Protein AF-A0A8T3ZGP2-F1 (afdb_monomer_lite)

Sequence (90 aa):
MLVKILGIMDIIAAFLLLFWVGAPFIVKVVFIIVLLVKGTTSLLADLVGKLYGIVDLATGIILLFAIQIPIVIAILLAGVLAFKGLFSLP

Secondary structure (DSSP, 8-state):
-HHHHHHHHHHHHHHHHHSGGGS-HHHHHHHHHHHHHHHHHHTTS-HHHHHHHHHHHHHHHHHHTT----HHHHHHHHHHHHHHHHHT--

Radius of gyration: 12.11 Å; chains: 1; bounding box: 33×20×34 Å

Foldseek 3Di:
DVLLVQLVLLLVLLVCLLVVVPDDPVVLVVNLVSLQVQLVVLCPDDPVSPVSSVLSNVSSVCSVVVPDDDVVVSNVSSVVSNVSSVVSND

pLDDT: mean 75.6, std 5.34, range [58.44, 84.75]

Structure (mmCIF, N/CA/C/O backbone):
data_AF-A0A8T3ZGP2-F1
#
_entry.id   AF-A0A8T3ZGP2-F1
#
loop_
_atom_site.group_PDB
_atom_site.id
_atom_site.type_symbol
_atom_site.label_atom_id
_atom_site.label_alt_id
_atom_site.label_comp_id
_atom_site.label_asym_id
_atom_site.label_entity_id
_atom_site.label_seq_id
_atom_site.pdbx_PDB_ins_code
_atom_site.Cartn_x
_atom_site.Cartn_y
_atom_site.Cartn_z
_atom_site.occupancy
_atom_site.B_iso_or_equiv
_atom_site.auth_seq_id
_atom_site.auth_comp_id
_atom_site.auth_asym_id
_atom_site.auth_atom_id
_atom_site.pdbx_PDB_model_num
ATOM 1 N N . MET A 1 1 ? 16.806 -0.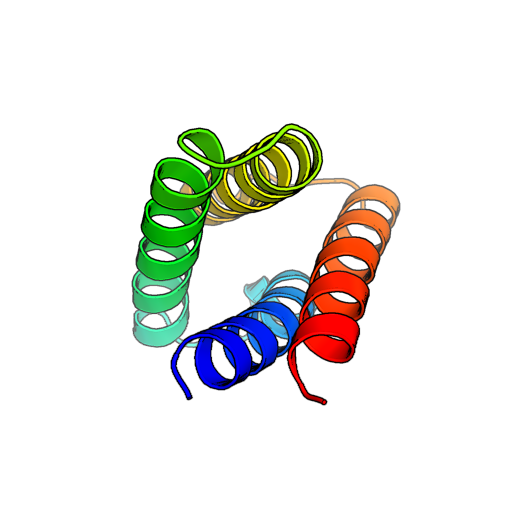511 -7.615 1.00 62.00 1 MET A N 1
ATOM 2 C CA . MET A 1 1 ? 16.856 -0.278 -6.150 1.00 62.00 1 MET A CA 1
ATOM 3 C C . MET A 1 1 ? 15.605 0.441 -5.656 1.00 62.00 1 MET A C 1
ATOM 5 O O . MET A 1 1 ? 14.917 -0.110 -4.810 1.00 62.00 1 MET A O 1
ATOM 9 N N . LEU A 1 2 ? 15.254 1.592 -6.246 1.00 61.09 2 LEU A N 1
ATOM 10 C CA . LEU A 1 2 ? 14.042 2.353 -5.906 1.00 61.09 2 LEU A CA 1
ATOM 11 C C . LEU A 1 2 ? 12.746 1.516 -6.007 1.00 61.09 2 LEU A C 1
ATOM 13 O O . LEU A 1 2 ? 11.955 1.499 -5.076 1.00 61.09 2 LEU A O 1
ATOM 17 N N . VAL A 1 3 ? 12.580 0.747 -7.091 1.00 67.06 3 VAL A N 1
ATOM 18 C CA . VAL A 1 3 ? 11.396 -0.109 -7.338 1.00 67.06 3 VAL A CA 1
ATOM 19 C C . VAL A 1 3 ? 11.208 -1.189 -6.263 1.00 67.06 3 VAL A C 1
ATOM 21 O O . VAL A 1 3 ? 10.090 -1.425 -5.823 1.00 67.06 3 VAL A O 1
ATOM 24 N N . LYS A 1 4 ? 12.305 -1.765 -5.752 1.00 69.69 4 LYS A N 1
ATOM 25 C CA . LYS A 1 4 ? 12.265 -2.791 -4.695 1.00 69.69 4 LYS A CA 1
ATOM 26 C C . LYS A 1 4 ? 11.845 -2.218 -3.345 1.00 69.69 4 LYS A C 1
ATOM 28 O O . LYS A 1 4 ? 11.068 -2.836 -2.627 1.00 69.69 4 LYS A O 1
ATOM 33 N N . ILE A 1 5 ? 12.329 -1.017 -3.015 1.00 70.19 5 ILE A N 1
ATOM 34 C CA . ILE A 1 5 ? 11.911 -0.289 -1.808 1.00 70.19 5 ILE A CA 1
ATOM 35 C C . ILE A 1 5 ? 10.415 0.022 -1.898 1.00 70.19 5 ILE A C 1
ATOM 37 O O . ILE A 1 5 ? 9.680 -0.223 -0.946 1.00 70.19 5 ILE A O 1
ATOM 41 N N . LEU A 1 6 ? 9.951 0.478 -3.064 1.00 70.50 6 LEU A N 1
ATOM 42 C CA . LEU A 1 6 ? 8.534 0.731 -3.309 1.00 70.50 6 LEU A CA 1
ATOM 43 C C . LEU A 1 6 ? 7.696 -0.548 -3.148 1.00 70.50 6 LEU A C 1
ATOM 45 O O . LEU A 1 6 ? 6.634 -0.468 -2.533 1.00 70.50 6 LEU A O 1
ATOM 49 N N . GLY A 1 7 ? 8.175 -1.703 -3.613 1.00 71.81 7 GLY A N 1
ATOM 50 C CA . GLY A 1 7 ? 7.465 -2.975 -3.455 1.00 71.81 7 GLY A CA 1
ATOM 51 C C . GLY A 1 7 ? 7.346 -3.444 -2.002 1.00 71.81 7 GLY A C 1
ATOM 52 O O . GLY A 1 7 ? 6.271 -3.851 -1.562 1.00 71.81 7 GLY A O 1
ATOM 53 N N . ILE A 1 8 ? 8.411 -3.291 -1.206 1.00 77.25 8 ILE A N 1
ATOM 54 C CA . ILE A 1 8 ? 8.373 -3.562 0.243 1.00 77.25 8 ILE A CA 1
ATOM 55 C C . ILE A 1 8 ? 7.352 -2.650 0.934 1.00 77.25 8 ILE A C 1
ATOM 57 O O . ILE A 1 8 ? 6.583 -3.107 1.780 1.00 77.25 8 ILE A O 1
ATOM 61 N N . MET A 1 9 ? 7.301 -1.373 0.550 1.00 73.75 9 MET A N 1
ATOM 62 C CA . MET A 1 9 ? 6.319 -0.436 1.097 1.00 73.75 9 MET A CA 1
ATOM 63 C C . MET A 1 9 ? 4.879 -0.857 0.778 1.00 73.75 9 MET A C 1
ATOM 65 O O . MET A 1 9 ? 4.031 -0.736 1.651 1.00 73.75 9 MET A O 1
ATOM 69 N N . ASP A 1 10 ? 4.589 -1.403 -0.406 1.00 73.38 10 ASP A N 1
ATOM 70 C CA . ASP A 1 10 ? 3.232 -1.871 -0.742 1.00 73.38 10 ASP A CA 1
ATOM 71 C C . ASP A 1 10 ? 2.806 -3.087 0.101 1.00 73.38 10 ASP A C 1
ATOM 73 O O . ASP A 1 10 ? 1.653 -3.193 0.519 1.00 73.38 10 ASP A O 1
ATOM 77 N N . ILE A 1 11 ? 3.742 -3.973 0.446 1.00 76.81 11 ILE A N 1
ATOM 78 C CA . ILE A 1 11 ? 3.463 -5.099 1.351 1.00 76.81 11 ILE A CA 1
ATOM 79 C C . ILE A 1 11 ? 3.172 -4.592 2.765 1.00 76.81 11 ILE A C 1
ATOM 81 O O . ILE A 1 11 ? 2.207 -5.024 3.398 1.00 76.81 11 ILE A O 1
ATOM 85 N N . ILE A 1 12 ? 3.966 -3.639 3.259 1.00 76.56 12 ILE A N 1
ATOM 86 C CA . ILE A 1 12 ? 3.726 -3.024 4.571 1.00 76.56 12 ILE A CA 1
ATOM 87 C C . ILE A 1 12 ? 2.369 -2.293 4.576 1.00 76.56 12 ILE A C 1
ATOM 89 O O . ILE A 1 12 ? 1.660 -2.331 5.582 1.00 76.56 12 ILE A O 1
ATOM 93 N N . ALA A 1 13 ? 1.963 -1.709 3.443 1.00 73.56 13 ALA A N 1
ATOM 94 C CA . ALA A 1 13 ? 0.665 -1.055 3.272 1.00 73.56 13 ALA A CA 1
ATOM 95 C C . ALA A 1 13 ? -0.495 -2.017 3.450 1.00 73.56 13 ALA A C 1
ATOM 97 O O . ALA A 1 13 ? -1.424 -1.735 4.206 1.00 73.56 13 ALA A O 1
ATOM 98 N N . ALA A 1 14 ? -0.408 -3.166 2.785 1.00 74.12 14 ALA A N 1
ATOM 99 C CA . ALA A 1 14 ? -1.397 -4.223 2.889 1.00 74.12 14 ALA A CA 1
ATOM 100 C C . ALA A 1 14 ? -1.561 -4.695 4.342 1.00 74.12 14 ALA A C 1
ATOM 102 O O . ALA A 1 14 ? -2.683 -4.807 4.834 1.00 74.12 14 ALA A O 1
ATOM 103 N N . PHE A 1 15 ? -0.449 -4.899 5.057 1.00 73.81 15 PHE A N 1
ATOM 104 C CA . PHE A 1 15 ? -0.481 -5.262 6.475 1.00 73.81 15 PHE A CA 1
ATOM 105 C C . PHE A 1 15 ? -1.122 -4.167 7.335 1.00 73.81 15 PHE A C 1
ATOM 107 O O . PHE A 1 15 ? -2.024 -4.446 8.122 1.00 73.81 15 PHE A O 1
ATOM 114 N N . LEU A 1 16 ? -0.713 -2.909 7.183 1.00 71.62 16 LEU A N 1
ATOM 115 C CA . LEU A 1 16 ? -1.254 -1.815 7.995 1.00 71.62 16 LEU A CA 1
ATOM 116 C C . LEU A 1 16 ? -2.728 -1.530 7.725 1.00 71.62 16 LEU A C 1
ATOM 118 O O . LEU A 1 16 ? -3.425 -1.089 8.633 1.00 71.62 16 LEU A O 1
ATOM 122 N N . LEU A 1 17 ? -3.217 -1.812 6.521 1.00 72.62 17 LEU A N 1
ATOM 123 C CA . LEU A 1 17 ? -4.633 -1.699 6.198 1.00 72.62 17 LEU A CA 1
ATOM 124 C C . LEU A 1 17 ? -5.477 -2.732 6.957 1.00 72.62 17 LEU A C 1
ATOM 126 O O . LEU A 1 17 ? -6.569 -2.417 7.423 1.00 72.62 17 LEU A O 1
ATOM 130 N N . LEU A 1 18 ? -4.943 -3.943 7.133 1.00 73.06 18 LEU A N 1
ATOM 131 C CA . LEU A 1 18 ? -5.590 -5.020 7.887 1.00 73.06 18 LEU A CA 1
ATOM 132 C C . LEU A 1 18 ? -5.461 -4.838 9.408 1.00 73.06 18 LEU A C 1
ATOM 134 O O . LEU A 1 18 ? -6.365 -5.213 10.151 1.00 73.06 18 LEU A O 1
ATOM 138 N N . PHE A 1 19 ? -4.368 -4.227 9.876 1.00 72.56 19 PHE A N 1
ATOM 139 C CA . PHE A 1 19 ? -4.062 -4.040 11.302 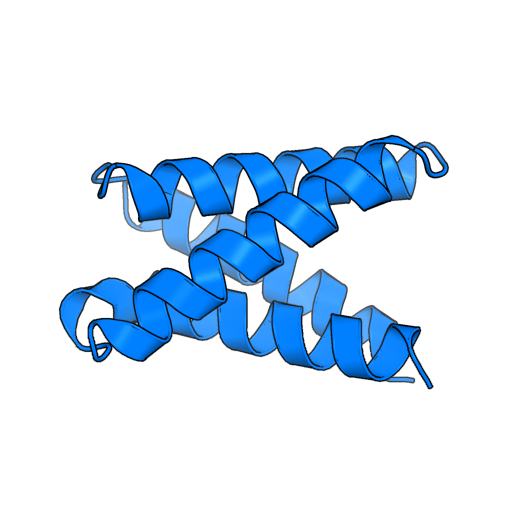1.00 72.56 19 PHE A CA 1
ATOM 140 C C . PHE A 1 19 ? -4.139 -2.572 11.767 1.00 72.56 19 PHE A C 1
ATOM 142 O O . PHE A 1 19 ? -3.574 -2.209 12.802 1.00 72.56 19 PHE A O 1
ATOM 149 N N . TRP A 1 20 ? -4.869 -1.721 11.035 1.00 69.75 20 TRP A N 1
ATOM 150 C CA . TRP A 1 20 ? -4.952 -0.266 11.247 1.00 69.75 20 TRP A CA 1
ATOM 151 C C . TRP A 1 20 ? -5.282 0.134 12.692 1.00 69.75 20 TRP A C 1
ATOM 153 O O . TRP A 1 20 ? -4.784 1.138 13.204 1.00 69.75 20 TRP A O 1
ATOM 163 N N . VAL A 1 21 ? -6.102 -0.655 13.383 1.00 65.75 21 VAL A N 1
ATOM 164 C CA . VAL A 1 21 ? -6.550 -0.356 14.750 1.00 65.75 21 VAL A CA 1
ATOM 165 C C . VAL A 1 21 ? -5.396 -0.423 15.763 1.00 65.75 21 VAL A C 1
ATOM 167 O O . VAL A 1 21 ? -5.381 0.366 16.703 1.00 65.75 21 VAL A O 1
ATOM 170 N N . GLY A 1 22 ? -4.393 -1.282 15.544 1.00 66.56 22 GLY A N 1
ATOM 171 C CA . GLY A 1 22 ? -3.279 -1.505 16.478 1.00 66.56 22 GLY A CA 1
ATOM 172 C C . GLY A 1 22 ? -1.989 -0.733 16.174 1.00 66.56 22 GLY A C 1
ATOM 173 O O . GLY A 1 22 ? -1.045 -0.796 16.957 1.00 66.56 22 GLY A O 1
ATOM 174 N N . ALA A 1 23 ? -1.910 -0.018 15.047 1.00 68.75 23 ALA A N 1
ATOM 175 C CA . ALA A 1 23 ? -0.676 0.651 14.636 1.00 68.75 23 ALA A CA 1
ATOM 176 C C . ALA A 1 23 ? -0.399 1.946 15.443 1.00 68.75 23 ALA A C 1
ATOM 178 O O . ALA A 1 23 ? -1.324 2.738 15.662 1.00 68.75 23 ALA A O 1
ATOM 179 N N . PRO A 1 24 ? 0.866 2.227 15.825 1.00 77.19 24 PRO A N 1
ATOM 180 C CA . PRO A 1 24 ? 1.248 3.495 16.447 1.00 77.19 24 PRO A CA 1
ATOM 181 C C . PRO A 1 24 ? 0.913 4.699 15.558 1.00 77.19 24 PRO A C 1
ATOM 183 O O . PRO A 1 24 ? 1.023 4.629 14.334 1.00 77.19 24 PRO A O 1
ATOM 186 N N . PHE A 1 25 ? 0.568 5.838 16.165 1.00 73.31 25 PHE A N 1
ATOM 187 C CA . PHE A 1 25 ? 0.172 7.052 15.436 1.00 73.31 25 PHE A CA 1
ATOM 188 C C . PHE A 1 25 ? 1.219 7.513 14.407 1.00 73.31 25 PHE A C 1
ATOM 190 O O . PHE A 1 25 ? 0.879 7.800 13.263 1.00 73.31 25 PHE A O 1
ATOM 197 N N . ILE A 1 26 ? 2.501 7.501 14.784 1.00 72.44 26 ILE A N 1
ATOM 198 C CA . ILE A 1 26 ? 3.613 7.877 13.895 1.00 72.44 26 ILE A CA 1
ATOM 199 C C . ILE A 1 26 ? 3.653 6.971 12.659 1.00 72.44 26 ILE A C 1
ATOM 201 O O . ILE A 1 26 ? 3.839 7.454 11.545 1.00 72.44 26 ILE A O 1
ATOM 205 N N . VAL A 1 27 ? 3.413 5.668 12.844 1.00 71.12 27 VAL A N 1
ATOM 206 C CA . VAL A 1 27 ? 3.389 4.698 11.744 1.00 71.12 27 VAL A CA 1
ATOM 207 C C . VAL A 1 27 ? 2.250 5.031 10.787 1.00 71.12 27 VAL A C 1
ATOM 209 O O . VAL A 1 27 ? 2.494 5.096 9.591 1.00 71.12 27 VAL A O 1
ATOM 212 N N . LYS A 1 28 ? 1.050 5.348 11.290 1.00 72.31 28 LYS A N 1
ATOM 213 C CA . LYS A 1 28 ? -0.103 5.740 10.456 1.00 72.31 28 LYS A CA 1
ATOM 214 C C . LYS A 1 28 ? 0.189 6.968 9.592 1.00 72.31 28 LYS A C 1
ATOM 216 O O . LYS A 1 28 ? -0.071 6.943 8.392 1.00 72.31 28 LYS A O 1
ATOM 221 N N . VAL A 1 29 ? 0.752 8.020 10.190 1.00 75.25 29 VAL A N 1
ATOM 222 C CA . VAL A 1 29 ? 1.030 9.291 9.499 1.00 75.25 29 VAL A CA 1
ATOM 223 C C . VAL A 1 29 ? 2.064 9.110 8.392 1.00 75.25 29 VAL A C 1
ATOM 225 O O . VAL A 1 29 ? 1.818 9.512 7.255 1.00 75.25 29 VAL A O 1
ATOM 228 N N . VAL A 1 30 ? 3.192 8.460 8.696 1.00 77.19 30 VAL A N 1
ATOM 229 C CA . VAL A 1 30 ? 4.232 8.164 7.697 1.00 77.19 30 VAL A CA 1
ATOM 230 C C . VAL A 1 30 ? 3.636 7.367 6.539 1.00 77.19 30 VAL A C 1
ATOM 232 O O . VAL A 1 30 ? 3.926 7.638 5.376 1.00 77.19 30 VAL A O 1
ATOM 235 N N . PHE A 1 31 ? 2.747 6.428 6.848 1.00 73.81 31 PHE A N 1
ATOM 236 C CA . PHE A 1 31 ? 2.153 5.557 5.851 1.00 73.81 31 PHE A CA 1
ATOM 237 C C . PHE A 1 31 ? 1.193 6.261 4.895 1.00 73.81 31 PHE A C 1
ATOM 239 O O . PHE A 1 31 ? 1.250 6.053 3.682 1.00 73.81 31 PHE A O 1
ATOM 246 N N . ILE A 1 32 ? 0.341 7.133 5.432 1.00 77.69 32 ILE A N 1
ATOM 247 C CA . ILE A 1 32 ? -0.557 7.966 4.631 1.00 77.69 32 ILE A CA 1
ATOM 248 C C . ILE A 1 32 ? 0.261 8.839 3.676 1.00 77.69 32 ILE A C 1
ATOM 250 O O . ILE A 1 32 ? -0.037 8.888 2.485 1.00 77.69 32 ILE A O 1
ATOM 254 N N . ILE A 1 33 ? 1.331 9.470 4.168 1.00 79.62 33 ILE A N 1
ATOM 255 C CA . ILE A 1 33 ? 2.203 10.316 3.342 1.00 79.62 33 ILE A CA 1
ATOM 256 C C . ILE A 1 33 ? 2.822 9.499 2.201 1.00 79.62 33 ILE A C 1
ATOM 258 O O . ILE A 1 33 ? 2.798 9.933 1.051 1.00 79.62 33 ILE A O 1
ATOM 262 N N . VAL A 1 34 ? 3.322 8.297 2.492 1.00 80.38 34 VAL A N 1
ATOM 263 C CA . VAL A 1 34 ? 3.899 7.401 1.480 1.00 80.38 34 VAL A CA 1
ATOM 264 C C . VAL A 1 34 ? 2.880 7.029 0.406 1.00 80.38 34 VAL A C 1
ATOM 266 O O . VAL A 1 34 ? 3.195 7.122 -0.779 1.00 80.38 34 VAL A O 1
ATOM 269 N N . LEU A 1 35 ? 1.670 6.623 0.794 1.00 80.50 35 LEU A N 1
ATOM 270 C CA . LEU A 1 35 ? 0.617 6.231 -0.146 1.00 80.50 35 LEU A CA 1
ATOM 271 C C . LEU A 1 35 ? 0.161 7.401 -1.021 1.00 80.50 35 LEU A C 1
ATOM 273 O O . LEU A 1 35 ? -0.035 7.229 -2.220 1.00 80.50 35 LEU A O 1
ATOM 277 N N . LEU A 1 36 ? 0.056 8.605 -0.459 1.00 78.38 36 LEU A N 1
ATOM 278 C CA . LEU A 1 36 ? -0.305 9.803 -1.220 1.00 78.38 36 LEU A CA 1
ATOM 279 C C . LEU A 1 36 ? 0.804 10.213 -2.203 1.00 78.38 36 LEU A C 1
ATOM 281 O O . LEU A 1 36 ? 0.519 10.546 -3.356 1.00 78.38 36 LEU A O 1
ATOM 285 N N . VAL A 1 37 ? 2.074 10.140 -1.794 1.00 82.50 37 VAL A N 1
ATOM 286 C CA . VAL A 1 37 ? 3.217 10.436 -2.675 1.00 82.50 37 VAL A CA 1
ATOM 287 C C . VAL A 1 37 ? 3.358 9.372 -3.769 1.00 82.50 37 VAL A C 1
ATOM 289 O O . VAL A 1 37 ? 3.521 9.716 -4.940 1.00 82.50 37 VAL A O 1
ATOM 292 N N . LYS A 1 38 ? 3.231 8.079 -3.445 1.00 78.69 38 LYS A N 1
ATOM 293 C CA . LYS A 1 38 ? 3.246 6.998 -4.451 1.00 78.69 38 LYS A CA 1
ATOM 294 C C . LYS A 1 38 ? 2.048 7.060 -5.388 1.00 78.69 38 LYS A C 1
ATOM 296 O O . LYS A 1 38 ? 2.216 6.887 -6.594 1.00 78.69 38 LYS A O 1
ATOM 301 N N . GLY A 1 39 ? 0.870 7.362 -4.855 1.00 76.56 39 GLY A N 1
ATOM 302 C CA . GLY A 1 39 ? -0.344 7.537 -5.636 1.00 76.56 39 GLY A CA 1
ATOM 303 C C . GLY A 1 39 ? -0.184 8.638 -6.675 1.00 76.56 39 GLY A C 1
ATOM 304 O O . GLY A 1 39 ? -0.343 8.395 -7.868 1.00 76.56 39 GLY A O 1
ATOM 305 N N . THR A 1 40 ? 0.226 9.828 -6.240 1.00 78.19 40 THR A N 1
ATOM 306 C CA . THR A 1 40 ? 0.401 10.990 -7.127 1.00 78.19 40 THR A CA 1
ATOM 307 C C . THR A 1 40 ? 1.524 10.804 -8.147 1.00 78.19 40 THR A C 1
ATOM 309 O O . THR A 1 40 ? 1.354 11.163 -9.310 1.00 78.19 40 THR A O 1
ATOM 312 N N . THR A 1 41 ? 2.640 10.183 -7.764 1.00 76.06 41 THR A N 1
ATOM 313 C CA . THR A 1 41 ? 3.742 9.884 -8.698 1.00 76.06 41 THR A CA 1
ATOM 314 C C . THR A 1 41 ? 3.379 8.805 -9.717 1.00 76.06 41 THR A C 1
ATOM 316 O O . THR A 1 41 ? 3.742 8.921 -10.885 1.00 76.06 41 THR A O 1
ATOM 319 N N . SER A 1 42 ? 2.608 7.790 -9.324 1.00 74.69 42 SER A N 1
ATOM 320 C CA . SER A 1 42 ? 2.183 6.714 -10.231 1.00 74.69 42 SER A CA 1
ATOM 321 C C . SER A 1 42 ? 1.091 7.160 -11.211 1.00 74.69 42 SER A C 1
ATOM 323 O O . SER A 1 42 ? 0.987 6.607 -12.304 1.00 74.69 42 SER A O 1
ATOM 325 N N . LEU A 1 43 ? 0.318 8.204 -10.883 1.00 76.25 43 LEU A N 1
ATOM 326 C CA . LEU A 1 43 ? -0.632 8.821 -11.821 1.00 76.25 43 LEU A CA 1
ATOM 327 C C . LEU A 1 43 ? 0.048 9.471 -13.038 1.00 76.25 43 LEU A C 1
ATOM 329 O O . LEU A 1 43 ? -0.596 9.655 -14.074 1.00 76.25 43 LEU A O 1
ATOM 333 N N . LEU A 1 44 ? 1.337 9.798 -12.926 1.00 72.62 44 LEU A N 1
ATOM 334 C CA . LEU A 1 44 ? 2.143 10.355 -14.014 1.00 72.62 44 LEU A CA 1
ATOM 335 C C . LEU A 1 44 ? 2.788 9.274 -14.900 1.00 72.62 44 LEU A C 1
ATOM 337 O O . LEU A 1 44 ? 3.427 9.613 -15.892 1.00 72.62 44 LEU A O 1
ATOM 341 N N . ALA A 1 45 ? 2.627 7.992 -14.561 1.00 70.81 45 ALA A N 1
ATOM 342 C CA . ALA A 1 45 ? 3.216 6.868 -15.286 1.00 70.81 45 ALA A CA 1
ATOM 343 C C . ALA A 1 45 ? 2.267 6.282 -16.358 1.00 70.81 45 ALA A C 1
ATOM 345 O O . ALA A 1 45 ? 1.190 6.818 -16.640 1.00 70.81 45 ALA A O 1
ATOM 346 N N . ASP A 1 46 ? 2.676 5.159 -16.959 1.00 75.50 46 ASP A N 1
ATOM 347 C CA . ASP A 1 46 ? 1.899 4.394 -17.942 1.00 75.50 46 ASP A CA 1
ATOM 348 C C . ASP A 1 46 ? 0.539 3.917 -17.397 1.00 75.50 46 ASP A C 1
ATOM 350 O O . ASP A 1 46 ? 0.262 3.972 -16.198 1.00 75.50 46 ASP A O 1
ATOM 354 N N . LEU A 1 47 ? -0.324 3.391 -18.274 1.00 73.50 47 LEU A N 1
ATOM 355 C CA . LEU A 1 47 ? -1.702 2.977 -17.954 1.00 73.50 47 LEU A CA 1
ATOM 356 C C . LEU A 1 47 ? -1.807 2.077 -16.702 1.00 73.50 47 LEU A C 1
ATOM 358 O O . LEU A 1 47 ? -2.697 2.252 -15.872 1.00 73.50 47 LEU A O 1
ATOM 362 N N . VAL A 1 48 ? -0.866 1.141 -16.549 1.00 73.81 48 VAL A N 1
ATOM 363 C CA . VAL A 1 48 ? -0.784 0.222 -15.403 1.00 73.81 48 VAL A CA 1
ATOM 364 C C . VAL A 1 48 ? -0.368 0.964 -14.125 1.00 73.81 48 VAL A C 1
ATOM 366 O O . VAL A 1 48 ? -0.944 0.747 -13.060 1.00 73.81 48 VAL A O 1
ATOM 369 N N . GLY A 1 49 ? 0.576 1.903 -14.234 1.00 75.12 49 GLY A N 1
ATOM 370 C CA . GLY A 1 49 ? 0.982 2.779 -13.136 1.00 75.12 49 GLY A CA 1
ATOM 371 C C . GLY A 1 49 ? -0.160 3.672 -12.651 1.00 75.12 49 GLY A C 1
ATOM 372 O O . GLY A 1 49 ? -0.349 3.807 -11.445 1.00 75.12 49 GLY A O 1
ATOM 373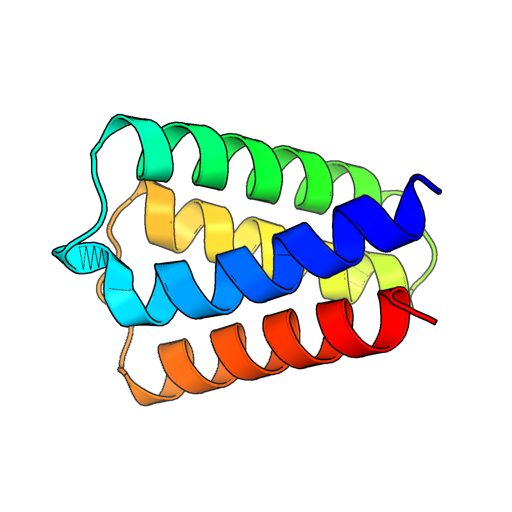 N N . LYS A 1 50 ? -0.996 4.188 -13.560 1.00 77.81 50 LYS A N 1
ATOM 374 C CA . LYS A 1 50 ? -2.181 4.984 -13.198 1.00 77.81 50 LYS A CA 1
ATOM 375 C C . LYS A 1 50 ? -3.179 4.199 -12.355 1.00 77.81 50 LYS A C 1
ATOM 377 O O . LYS A 1 50 ? -3.653 4.721 -11.349 1.00 77.81 50 LYS A O 1
ATOM 382 N N . LEU A 1 51 ? -3.467 2.947 -12.722 1.00 78.19 51 LEU A N 1
ATOM 383 C CA . LEU A 1 51 ? -4.355 2.076 -11.942 1.00 78.19 51 LEU A CA 1
ATOM 384 C C . LEU A 1 51 ? -3.809 1.850 -10.529 1.00 78.19 51 LEU A C 1
ATOM 386 O O . LEU A 1 51 ? -4.538 2.018 -9.552 1.00 78.19 51 LEU A O 1
ATOM 390 N N . TYR A 1 52 ? -2.515 1.554 -10.407 1.00 80.19 52 TYR A N 1
ATOM 391 C CA . TYR A 1 52 ? -1.872 1.418 -9.102 1.00 80.19 52 TYR A CA 1
ATOM 392 C C . TYR A 1 52 ? -1.836 2.729 -8.312 1.00 80.19 52 TYR A C 1
ATOM 394 O O . TYR A 1 52 ? -1.999 2.705 -7.095 1.00 80.19 52 TYR A O 1
ATOM 402 N N . GLY A 1 53 ? -1.669 3.864 -8.989 1.00 80.62 53 GLY A N 1
ATOM 403 C CA . GLY A 1 53 ? -1.684 5.183 -8.368 1.00 80.62 53 GLY A CA 1
ATOM 404 C C . GLY A 1 53 ? -3.041 5.537 -7.769 1.00 80.62 53 GLY A C 1
ATOM 405 O O . GLY A 1 53 ? -3.099 6.054 -6.656 1.00 80.62 53 GLY A O 1
ATOM 406 N N . ILE A 1 54 ? -4.133 5.196 -8.461 1.00 83.44 54 ILE A N 1
ATOM 407 C CA . ILE A 1 54 ? -5.503 5.367 -7.952 1.00 83.44 54 ILE A CA 1
ATOM 408 C C . ILE A 1 54 ? -5.726 4.505 -6.707 1.00 83.44 54 ILE A C 1
ATOM 410 O O . ILE A 1 54 ? -6.293 4.992 -5.732 1.00 83.44 54 ILE A O 1
ATOM 414 N N . VAL A 1 55 ? -5.262 3.250 -6.715 1.00 83.50 55 VAL A N 1
ATOM 415 C CA . VAL A 1 55 ? -5.388 2.343 -5.561 1.00 83.50 55 VAL A CA 1
ATOM 416 C C . VAL A 1 55 ? -4.616 2.875 -4.354 1.00 83.50 55 VAL A C 1
ATOM 418 O O . VAL A 1 55 ? -5.169 2.906 -3.254 1.00 83.50 55 VAL A O 1
ATOM 421 N N . ASP A 1 56 ? -3.384 3.349 -4.548 1.00 82.75 56 ASP A N 1
ATOM 422 C CA . ASP A 1 56 ? -2.572 3.931 -3.472 1.00 82.75 56 ASP A CA 1
ATOM 423 C C . ASP A 1 56 ? -3.234 5.191 -2.891 1.00 82.75 56 ASP A C 1
ATOM 425 O O . ASP A 1 56 ? -3.331 5.335 -1.672 1.00 82.75 56 ASP A O 1
ATOM 429 N N . LEU A 1 57 ? -3.748 6.082 -3.749 1.00 83.00 57 LEU A N 1
ATOM 430 C CA . LEU A 1 57 ? -4.448 7.304 -3.336 1.00 83.00 57 LEU A CA 1
ATOM 431 C C . LEU A 1 57 ? -5.748 7.003 -2.595 1.00 83.00 57 LEU A C 1
ATOM 433 O O . LEU A 1 57 ? -5.975 7.552 -1.518 1.00 83.00 57 LEU A O 1
ATOM 437 N N . ALA A 1 58 ? -6.584 6.120 -3.141 1.00 82.69 58 ALA A N 1
ATOM 438 C CA . ALA A 1 58 ? -7.829 5.703 -2.506 1.00 82.69 58 ALA A CA 1
ATOM 439 C C . ALA A 1 58 ? -7.548 5.095 -1.129 1.00 82.69 58 ALA A C 1
ATOM 441 O O . ALA A 1 58 ? -8.198 5.443 -0.146 1.00 82.69 58 ALA A O 1
ATOM 442 N N . THR A 1 59 ? -6.515 4.258 -1.045 1.00 80.00 59 THR A N 1
ATOM 443 C CA . THR A 1 59 ? -6.072 3.666 0.214 1.00 80.00 59 THR A CA 1
ATOM 444 C C . THR A 1 59 ? -5.589 4.727 1.202 1.00 80.00 59 THR A C 1
ATOM 446 O O . THR A 1 59 ? -6.019 4.735 2.354 1.00 80.00 59 THR A O 1
ATOM 449 N N . GLY A 1 60 ? -4.747 5.663 0.761 1.00 78.94 60 GLY A N 1
ATOM 450 C CA . GLY A 1 60 ? -4.269 6.767 1.592 1.00 78.94 60 GLY A CA 1
ATOM 451 C C . GLY A 1 60 ? -5.407 7.632 2.141 1.00 78.94 60 GLY A C 1
ATOM 452 O O . GLY A 1 60 ? -5.381 7.986 3.315 1.00 78.94 60 GLY A O 1
ATOM 453 N N . ILE A 1 61 ? -6.434 7.913 1.332 1.00 81.19 61 ILE A N 1
ATOM 454 C CA . ILE A 1 61 ? -7.628 8.676 1.734 1.00 81.19 61 ILE A CA 1
ATOM 455 C C . ILE A 1 61 ? -8.463 7.898 2.758 1.00 81.19 61 ILE A C 1
ATOM 457 O O . ILE A 1 61 ? -8.857 8.464 3.778 1.00 81.19 61 ILE A O 1
ATOM 461 N N . ILE A 1 62 ? -8.705 6.604 2.525 1.00 78.62 62 ILE A N 1
ATOM 462 C CA . ILE A 1 62 ? -9.445 5.741 3.461 1.00 78.62 62 ILE A CA 1
ATOM 463 C C . ILE A 1 62 ? -8.776 5.751 4.837 1.00 78.62 62 ILE A C 1
ATOM 465 O O . ILE A 1 62 ? -9.450 5.929 5.853 1.00 78.62 62 ILE A O 1
ATOM 469 N N . LEU A 1 63 ? -7.450 5.616 4.862 1.00 75.38 63 LEU A N 1
ATOM 470 C CA . LEU A 1 63 ? -6.666 5.655 6.091 1.00 75.38 63 LEU A CA 1
ATOM 471 C C . LEU A 1 63 ? -6.676 7.061 6.715 1.00 75.38 63 LEU A C 1
ATOM 473 O O . LEU A 1 63 ? -6.931 7.191 7.909 1.00 75.38 63 LEU A O 1
ATOM 477 N N . LEU A 1 64 ? -6.480 8.126 5.929 1.00 76.75 64 LEU A N 1
ATOM 478 C CA . LEU A 1 64 ? -6.458 9.512 6.419 1.00 76.75 64 LEU A CA 1
ATOM 479 C C . LEU A 1 64 ? -7.747 9.906 7.149 1.00 76.75 64 LEU A C 1
ATOM 481 O O . LEU A 1 64 ? -7.688 10.520 8.212 1.00 76.75 64 LEU A O 1
ATOM 485 N N . PHE A 1 65 ? -8.900 9.541 6.593 1.00 77.00 65 PHE A N 1
ATOM 486 C CA . PHE A 1 65 ? -10.205 9.873 7.165 1.00 77.00 65 PHE A CA 1
ATOM 487 C C . PHE A 1 65 ? -10.759 8.780 8.088 1.00 77.00 65 PHE A C 1
ATOM 489 O O . PHE A 1 65 ? -11.901 8.886 8.531 1.00 77.00 65 PHE A O 1
ATOM 496 N N . ALA A 1 66 ? -9.972 7.734 8.375 1.00 70.56 66 ALA A N 1
ATOM 497 C CA . ALA A 1 66 ? -10.397 6.562 9.140 1.00 70.56 66 ALA A CA 1
ATOM 498 C C . ALA A 1 66 ? -11.757 6.005 8.668 1.00 70.56 66 ALA A C 1
ATOM 500 O O . ALA A 1 66 ? -12.590 5.592 9.480 1.00 70.56 66 ALA A O 1
ATOM 501 N N . ILE A 1 67 ? -11.991 6.019 7.350 1.00 75.06 67 ILE A N 1
ATOM 502 C CA . ILE A 1 67 ? -13.255 5.580 6.758 1.00 75.06 67 ILE A CA 1
ATOM 503 C C . ILE A 1 67 ? -13.393 4.089 7.032 1.00 75.06 67 ILE A C 1
ATOM 505 O O . ILE A 1 67 ? -12.565 3.285 6.601 1.00 75.06 67 ILE A O 1
ATOM 509 N N . GLN A 1 68 ? -14.455 3.712 7.740 1.00 70.44 68 GLN A N 1
ATOM 510 C CA . GLN A 1 68 ? -14.767 2.307 7.946 1.00 70.44 68 GLN A CA 1
ATOM 511 C C . GLN A 1 68 ? -15.248 1.708 6.629 1.00 70.44 68 GLN A C 1
ATOM 513 O O . GLN A 1 68 ? -16.374 1.932 6.191 1.00 70.44 68 GLN A O 1
ATOM 518 N N . ILE A 1 69 ? -14.362 0.950 5.992 1.00 75.88 69 ILE A N 1
ATOM 519 C CA . ILE A 1 69 ? -14.692 0.152 4.819 1.00 75.88 69 ILE A CA 1
ATOM 520 C C . ILE A 1 69 ? -15.079 -1.272 5.243 1.00 75.88 69 ILE A C 1
ATOM 522 O O . ILE A 1 69 ? -14.519 -1.803 6.206 1.00 75.88 69 ILE A O 1
ATOM 526 N N . PRO A 1 70 ? -16.010 -1.925 4.525 1.00 80.38 70 PRO A N 1
ATOM 527 C CA . PRO A 1 70 ? -16.293 -3.341 4.711 1.00 80.38 70 PRO A CA 1
ATOM 528 C C . PRO A 1 70 ? -15.015 -4.179 4.641 1.00 80.38 70 PRO A C 1
ATOM 530 O O . PRO A 1 70 ? -14.169 -3.959 3.771 1.00 80.38 70 PRO A O 1
ATOM 533 N N . ILE A 1 71 ? -14.905 -5.191 5.505 1.00 75.38 71 ILE A N 1
ATOM 534 C CA . ILE A 1 71 ? -13.703 -6.035 5.595 1.00 75.38 71 ILE A CA 1
ATOM 535 C C . ILE A 1 71 ? -13.346 -6.704 4.260 1.00 75.38 71 ILE A C 1
ATOM 537 O O . ILE A 1 71 ? -12.176 -6.860 3.935 1.00 75.38 71 ILE A O 1
ATOM 541 N N . VAL A 1 72 ? -14.353 -7.018 3.439 1.00 76.62 72 VAL A N 1
ATOM 542 C CA . VAL A 1 72 ? -14.174 -7.568 2.088 1.00 76.62 72 VAL A CA 1
ATOM 543 C C . VAL A 1 72 ? -13.403 -6.592 1.191 1.00 76.62 72 VAL A C 1
ATOM 545 O O . VAL A 1 72 ? -12.477 -6.997 0.495 1.00 76.62 72 VAL A O 1
ATOM 548 N N . ILE A 1 73 ? -13.733 -5.298 1.244 1.00 78.00 73 ILE A N 1
ATOM 549 C CA . ILE A 1 73 ? -13.047 -4.253 0.468 1.00 78.00 73 ILE A CA 1
ATOM 550 C C 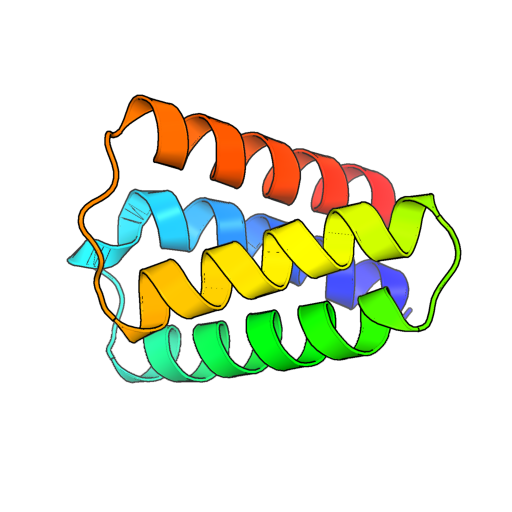. ILE A 1 73 ? -11.627 -4.048 1.002 1.00 78.00 73 ILE A C 1
ATOM 552 O O . ILE A 1 73 ? -10.692 -3.912 0.217 1.00 78.00 73 ILE A O 1
ATOM 556 N N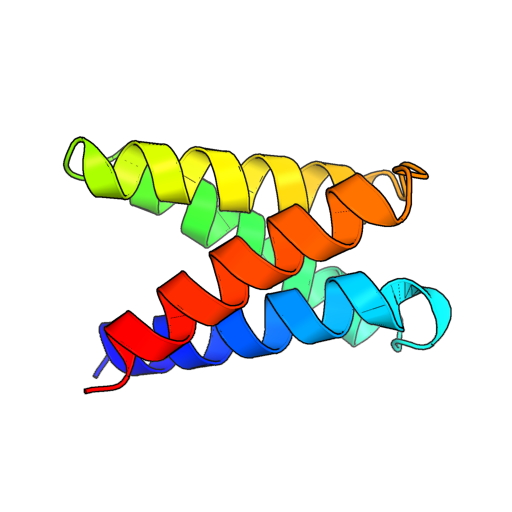 . ALA A 1 74 ? -11.451 -4.093 2.325 1.00 75.12 74 ALA A N 1
ATOM 557 C CA . ALA A 1 74 ? -10.136 -3.995 2.950 1.00 75.12 74 ALA A CA 1
ATOM 558 C C . ALA A 1 74 ? -9.206 -5.138 2.507 1.00 75.12 74 ALA A C 1
ATOM 560 O O . ALA A 1 74 ? -8.069 -4.895 2.108 1.00 75.12 74 ALA A O 1
ATOM 561 N N . ILE A 1 75 ? -9.707 -6.376 2.495 1.00 78.69 75 ILE A N 1
ATOM 562 C CA . ILE A 1 75 ? -8.958 -7.552 2.032 1.00 78.69 75 ILE A CA 1
ATOM 563 C C . ILE A 1 75 ? -8.615 -7.436 0.542 1.00 78.69 75 ILE A C 1
ATOM 565 O O . ILE A 1 75 ? -7.488 -7.740 0.160 1.00 78.69 75 ILE A O 1
ATOM 569 N N . LEU A 1 76 ? -9.544 -6.963 -0.297 1.00 83.44 76 LEU A N 1
ATOM 570 C CA . LEU A 1 76 ? -9.286 -6.756 -1.726 1.00 83.44 76 LEU A CA 1
ATOM 571 C C . LEU A 1 76 ? -8.182 -5.716 -1.965 1.00 83.44 76 LEU A C 1
ATOM 573 O O . LEU A 1 76 ? -7.246 -5.987 -2.716 1.00 83.44 76 LEU A O 1
ATOM 577 N N . LEU A 1 77 ? -8.246 -4.558 -1.300 1.00 81.75 77 LEU A N 1
ATOM 578 C CA . LEU A 1 77 ? -7.220 -3.513 -1.408 1.00 81.75 77 LEU A CA 1
ATOM 579 C C . LEU A 1 77 ? -5.860 -3.998 -0.894 1.00 81.75 77 LEU A C 1
ATOM 581 O O . LEU A 1 77 ? -4.844 -3.803 -1.562 1.00 81.75 77 LEU A O 1
ATOM 585 N N . ALA A 1 78 ? -5.841 -4.687 0.249 1.00 80.19 78 ALA A N 1
ATOM 586 C CA . ALA A 1 78 ? -4.630 -5.294 0.788 1.00 80.19 78 ALA A CA 1
ATOM 587 C C . ALA A 1 78 ? -4.048 -6.343 -0.174 1.00 80.19 78 ALA A C 1
ATOM 589 O O . ALA A 1 78 ? -2.838 -6.374 -0.384 1.00 80.19 78 ALA A O 1
ATOM 590 N N . GLY A 1 79 ? -4.891 -7.156 -0.815 1.00 83.25 79 GLY A N 1
ATOM 591 C CA . GLY A 1 79 ? -4.472 -8.126 -1.826 1.00 83.25 79 GLY A CA 1
ATOM 592 C C . GLY A 1 79 ? -3.829 -7.468 -3.048 1.00 83.25 79 GLY A C 1
ATOM 593 O O . GLY A 1 79 ? -2.771 -7.910 -3.491 1.00 83.25 79 GLY A O 1
ATOM 594 N N . VAL A 1 80 ? -4.412 -6.377 -3.557 1.00 84.75 80 VAL A N 1
ATOM 595 C CA . VAL A 1 80 ? -3.849 -5.614 -4.687 1.00 84.75 80 VAL A CA 1
ATOM 596 C C . VAL A 1 80 ? -2.497 -4.994 -4.323 1.00 84.75 80 VAL A C 1
ATOM 598 O O . VAL A 1 80 ? -1.556 -5.084 -5.113 1.00 84.75 80 VAL A O 1
ATOM 601 N N . LEU A 1 81 ? -2.370 -4.412 -3.127 1.00 82.94 81 LEU A N 1
ATOM 602 C CA . LEU A 1 81 ? -1.115 -3.836 -2.631 1.00 82.94 81 LEU A CA 1
ATOM 603 C C . LEU A 1 81 ? -0.042 -4.911 -2.411 1.00 82.94 81 LEU A C 1
ATOM 605 O O . LEU A 1 81 ? 1.085 -4.763 -2.880 1.00 82.94 81 LEU A O 1
ATOM 609 N N . ALA A 1 82 ? -0.393 -6.032 -1.781 1.00 81.75 82 ALA A N 1
ATOM 610 C CA . ALA A 1 82 ? 0.526 -7.148 -1.580 1.00 81.75 82 ALA A CA 1
ATOM 611 C C . ALA A 1 82 ? 0.996 -7.739 -2.916 1.00 81.75 82 ALA A C 1
ATOM 613 O O . ALA A 1 82 ? 2.189 -7.975 -3.096 1.00 81.75 82 ALA A O 1
ATOM 614 N N . PHE A 1 83 ? 0.085 -7.920 -3.877 1.00 83.94 83 PHE A N 1
ATOM 615 C CA . PHE A 1 83 ? 0.419 -8.381 -5.223 1.00 83.94 83 PHE A CA 1
ATOM 616 C C . PHE A 1 83 ? 1.372 -7.402 -5.913 1.00 83.94 83 PHE A C 1
ATOM 618 O O . PHE A 1 83 ? 2.454 -7.788 -6.347 1.00 83.94 83 PHE A O 1
ATOM 625 N N . LYS A 1 84 ? 1.030 -6.112 -5.942 1.00 79.81 84 LYS A N 1
ATOM 626 C CA . LYS A 1 84 ? 1.890 -5.065 -6.503 1.00 79.81 84 LYS A CA 1
ATOM 627 C C . LYS A 1 84 ? 3.286 -5.082 -5.875 1.00 79.81 84 LYS A C 1
ATOM 629 O O . LYS A 1 84 ? 4.277 -5.021 -6.603 1.00 79.81 84 LYS A O 1
ATOM 634 N N . GLY A 1 85 ? 3.368 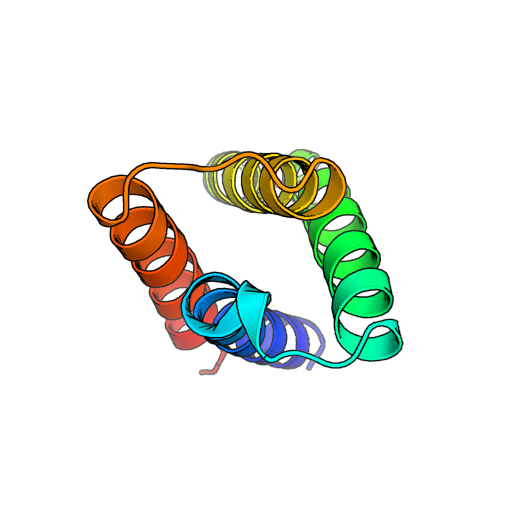-5.228 -4.554 1.00 73.44 85 GLY A N 1
ATOM 635 C CA . GLY A 1 85 ? 4.630 -5.286 -3.827 1.00 73.44 85 GLY A CA 1
ATOM 636 C C . GLY A 1 85 ? 5.472 -6.526 -4.131 1.00 73.44 85 GLY A C 1
ATOM 637 O O . GLY A 1 85 ? 6.677 -6.415 -4.349 1.00 73.44 85 GLY A O 1
ATOM 638 N N . LEU A 1 86 ? 4.840 -7.698 -4.235 1.00 79.62 86 LEU A N 1
ATOM 639 C CA . LEU A 1 86 ? 5.501 -8.952 -4.615 1.00 79.62 86 LEU A CA 1
ATOM 640 C C . LEU A 1 86 ? 6.073 -8.907 -6.035 1.00 79.62 86 LEU A C 1
ATOM 642 O O . LEU A 1 86 ? 7.182 -9.384 -6.263 1.00 79.62 86 LEU A O 1
ATOM 646 N N . PHE A 1 87 ? 5.361 -8.290 -6.976 1.00 75.62 87 PHE A N 1
ATOM 647 C CA . PHE A 1 87 ? 5.810 -8.175 -8.367 1.00 75.62 87 PHE A CA 1
ATOM 648 C C . PHE A 1 87 ? 6.869 -7.088 -8.598 1.00 75.62 87 PHE A C 1
ATOM 650 O O . PHE A 1 87 ? 7.486 -7.063 -9.659 1.00 75.62 87 PHE A O 1
ATOM 657 N N . SER A 1 88 ? 7.118 -6.215 -7.620 1.00 69.69 88 SER A N 1
ATOM 658 C CA . SER A 1 88 ? 8.161 -5.177 -7.689 1.00 69.69 88 SER A CA 1
ATOM 659 C C . SER A 1 88 ? 9.431 -5.508 -6.881 1.00 69.69 88 SER A C 1
ATOM 661 O O . SER A 1 88 ? 10.392 -4.736 -6.895 1.00 69.69 88 SER A O 1
ATOM 663 N N . LEU A 1 89 ? 9.454 -6.664 -6.206 1.00 63.69 89 LEU A N 1
ATOM 664 C CA . LEU A 1 89 ? 10.592 -7.226 -5.467 1.00 63.69 89 LEU A CA 1
ATOM 665 C C . LEU A 1 89 ? 11.682 -7.938 -6.310 1.00 63.69 89 LEU A C 1
ATOM 667 O O . LEU A 1 89 ? 12.862 -7.753 -5.963 1.00 63.69 89 LEU A O 1
ATOM 671 N N . PRO A 1 90 ? 11.367 -8.755 -7.343 1.00 58.44 90 PRO A N 1
ATOM 672 C CA . PRO A 1 90 ? 12.395 -9.348 -8.209 1.00 58.44 90 PRO A CA 1
ATOM 673 C C . PRO A 1 90 ? 13.217 -8.271 -8.935 1.00 58.44 90 PRO A C 1
ATOM 675 O O . PRO A 1 90 ? 14.467 -8.396 -8.923 1.00 58.44 90 PRO A O 1
#